Protein 6UOF (pdb70)

Nearest PDB structures (foldseek):
  6uof-assembly1_A  TM=1.005E+00  e=9.668E-24  Streptococcus pneumoniae R6
  4gqw-assembly1_A-2  TM=8.774E-01  e=1.479E-09  Arabidopsis thaliana
  4gqv-assembly1_A-2  TM=8.888E-01  e=7.471E-09  Arabidopsis thaliana
  4gqy-assembly2_B  TM=8.657E-01  e=5.331E-09  Arabidopsis thaliana
  5iip-assembly2_B  TM=8.016E-01  e=6.870E-07  Staphylococcus aureus

Structure (mmCIF, N/CA/C/O backbone):
data_6UOF
#
_entry.id   6UOF
#
_cell.length_a   27.313
_cell.length_b   42.872
_cell.length_c   89.098
_cell.angle_alpha   90.000
_cell.angle_beta   90.000
_cell.angle_gamma   90.000
#
_symmetry.space_group_name_H-M   'P 21 21 21'
#
loop_
_entity.id
_entity.type
_entity.pdbx_description
1 polymer 'Transcriptional regulator containing CBS domains'
2 non-polymer 'CHLORIDE ION'
3 non-polymer 'SODIUM ION'
4 non-polymer DI(HYDROXYETHYL)ETHER
5 water water
#
loop_
_atom_site.group_PDB
_atom_site.id
_atom_site.type_symbol
_atom_site.label_atom_id
_atom_site.label_alt_id
_atom_site.label_comp_id
_atom_site.label_asym_id
_atom_site.label_entity_id
_atom_site.label_seq_id
_atom_site.pdbx_PDB_ins_code
_atom_site.Cartn_x
_atom_site.Cartn_y
_atom_site.Cartn_z
_atom_site.occupancy
_atom_site.B_iso_or_equiv
_atom_site.auth_seq_id
_atom_site.auth_comp_id
_atom_site.auth_asym_id
_atom_site.auth_atom_id
_atom_site.pdbx_PDB_model_num
ATOM 1 N N . ASP A 1 1 ? 19.217 1.628 9.869 1.00 30.88 185 ASP A N 1
ATOM 2 C CA . ASP A 1 1 ? 18.389 2.726 10.461 1.00 30.80 185 ASP A CA 1
ATOM 3 C C . ASP A 1 1 ? 17.949 3.670 9.339 1.00 29.13 185 ASP A C 1
ATOM 4 O O . ASP A 1 1 ? 18.753 3.918 8.421 1.00 29.25 185 ASP A O 1
ATOM 9 N N . ILE A 1 2 ? 16.717 4.174 9.422 1.00 29.88 186 ILE A N 1
ATOM 10 C CA . ILE A 1 2 ? 16.180 5.080 8.366 1.00 28.72 186 ILE A CA 1
ATOM 11 C C . ILE A 1 2 ? 16.569 6.540 8.648 1.00 24.10 186 ILE A C 1
ATOM 12 O O . ILE A 1 2 ? 16.590 7.304 7.678 1.00 24.06 186 ILE A O 1
ATOM 17 N N . LEU A 1 3 ? 16.873 6.929 9.895 1.00 22.39 187 LEU A N 1
ATOM 18 C CA . LEU A 1 3 ? 17.092 8.382 10.152 1.00 20.63 187 LEU A CA 1
ATOM 19 C C . LEU A 1 3 ? 18.499 8.787 9.698 1.00 18.71 187 LEU A C 1
ATOM 20 O O . LEU A 1 3 ? 19.490 8.329 10.298 1.00 19.57 187 LEU A O 1
ATOM 25 N N . THR A 1 4 ? 18.557 9.636 8.669 1.00 17.10 188 THR A N 1
ATOM 26 C CA . THR A 1 4 ? 19.840 10.097 8.087 1.00 16.64 188 THR A CA 1
ATOM 27 C C . THR A 1 4 ? 20.023 11.611 8.256 1.00 15.84 188 THR A C 1
ATOM 28 O O . THR A 1 4 ? 19.064 12.311 8.592 1.00 16.14 188 THR A O 1
ATOM 32 N N . VAL A 1 5 ? 21.243 12.081 7.989 1.00 14.77 189 VAL A N 1
ATOM 33 C CA . VAL A 1 5 ? 21.598 13.524 8.026 1.00 14.95 189 VAL A CA 1
ATOM 34 C C . VAL A 1 5 ? 20.670 14.343 7.120 1.00 14.75 189 VAL A C 1
ATOM 35 O O . VAL A 1 5 ? 20.288 15.457 7.497 1.00 14.79 189 VAL A O 1
ATOM 39 N N . GLU A 1 6 ? 20.323 13.804 5.955 1.00 15.53 190 GLU A N 1
ATOM 40 C CA . GLU A 1 6 ? 19.464 14.546 5.005 1.00 16.52 190 GLU A CA 1
ATOM 41 C C . GLU A 1 6 ? 18.202 15.099 5.690 1.00 16.42 190 GLU A C 1
ATOM 42 O O . GLU A 1 6 ? 17.798 16.230 5.378 1.00 17.31 190 GLU A O 1
ATOM 48 N N . LYS A 1 7 ? 17.623 14.337 6.609 1.00 16.15 191 LYS A N 1
ATOM 49 C CA . LYS A 1 7 ? 16.332 14.717 7.231 1.00 17.20 191 LYS A CA 1
ATOM 50 C C . LYS A 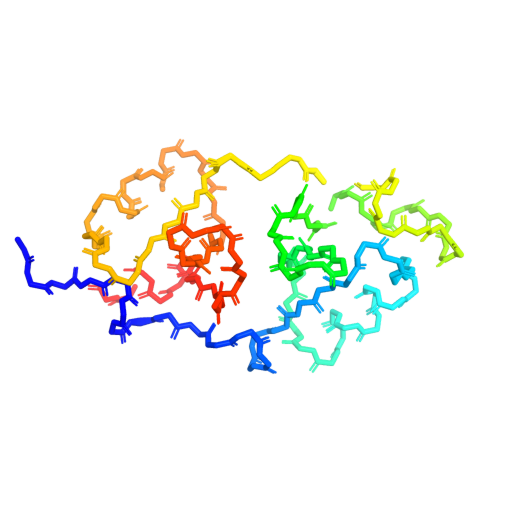1 7 ? 16.483 15.835 8.273 1.00 16.41 191 LYS A C 1
ATOM 51 O O . LYS A 1 7 ? 15.494 16.526 8.520 1.00 18.03 191 LYS A O 1
ATOM 57 N N A LEU A 1 8 ? 17.692 16.019 8.826 0.60 15.67 192 LEU A N 1
ATOM 58 N N B LEU A 1 8 ? 17.673 16.057 8.845 0.40 15.05 192 LEU A N 1
ATOM 59 C CA A LEU A 1 8 ? 17.951 16.927 9.982 0.60 15.53 192 LEU A CA 1
ATOM 60 C CA B LEU A 1 8 ? 17.707 17.136 9.875 0.40 14.53 192 LEU A CA 1
ATOM 61 C C A LEU A 1 8 ? 18.877 18.101 9.673 0.60 14.19 192 LEU A C 1
ATOM 62 C C B LEU A 1 8 ? 18.880 18.105 9.688 0.40 13.85 192 LEU A C 1
ATOM 63 O O A LEU A 1 8 ? 18.896 19.046 10.479 0.60 14.09 192 LEU A O 1
ATOM 64 O O B LEU A 1 8 ? 19.085 18.928 10.597 0.40 13.97 192 LEU A O 1
ATOM 73 N N . TYR A 1 9 ? 19.579 18.077 8.548 1.00 13.96 193 TYR A N 1
ATOM 74 C CA . TYR A 1 9 ? 20.653 19.084 8.383 1.00 14.05 193 TYR A CA 1
ATOM 75 C C . TYR A 1 9 ? 20.080 20.463 8.041 1.00 13.39 193 TYR A C 1
ATOM 76 O O . TYR A 1 9 ? 18.921 20.588 7.599 1.00 14.30 193 TYR A O 1
ATOM 85 N N . ARG A 1 10 ? 20.887 21.482 8.308 1.00 12.99 194 ARG A N 1
ATOM 86 C CA A ARG A 1 10 ? 20.563 22.896 8.017 0.70 13.43 194 ARG A CA 1
ATOM 87 C CA B ARG A 1 10 ? 20.556 22.899 8.020 0.30 13.53 194 ARG A CA 1
ATOM 88 C C . ARG A 1 10 ? 21.419 23.390 6.861 1.00 13.28 194 ARG A C 1
ATOM 89 O O . ARG A 1 10 ? 22.646 23.393 6.962 1.00 12.63 194 ARG A O 1
ATOM 104 N N . PRO A 1 11 ? 20.816 23.783 5.719 1.00 13.48 195 PRO A N 1
ATOM 105 C CA . PRO A 1 11 ? 21.589 24.325 4.603 1.00 14.11 195 PRO A CA 1
ATOM 106 C C . PRO A 1 11 ? 22.494 25.481 5.040 1.00 13.50 195 PRO A C 1
ATOM 107 O O . PRO A 1 11 ? 22.142 26.226 5.942 1.00 13.20 195 PRO A O 1
ATOM 111 N N A SER A 1 12 ? 23.621 25.655 4.338 0.50 13.80 196 SER A N 1
ATOM 112 N N B SER A 1 12 ? 23.616 25.639 4.331 0.50 13.67 196 SER A N 1
ATOM 113 C CA A SER A 1 12 ? 24.655 26.637 4.765 0.50 14.10 196 SER A CA 1
ATOM 114 C CA B SER A 1 12 ? 24.650 26.636 4.709 0.50 13.91 196 SER A CA 1
ATOM 115 C C A SER A 1 12 ? 24.126 28.074 4.852 0.50 14.14 196 SER A C 1
ATOM 116 C C B SER A 1 12 ? 24.076 28.040 4.882 0.50 14.05 196 SER A C 1
ATOM 117 O O A SER A 1 12 ? 24.585 28.813 5.730 0.50 14.53 196 SER A O 1
ATOM 118 O O B SER A 1 12 ? 24.416 28.697 5.873 0.50 14.51 196 SER A O 1
ATOM 123 N N . HIS A 1 13 ? 23.228 28.490 3.958 1.00 14.69 197 HIS A N 1
ATOM 124 C CA . HIS A 1 13 ? 22.736 29.892 4.055 1.00 15.59 197 HIS A CA 1
ATOM 125 C C . HIS A 1 13 ? 21.837 30.105 5.278 1.00 15.23 197 HIS A C 1
ATOM 126 O O . HIS A 1 13 ? 21.728 31.266 5.717 1.00 15.59 197 HIS A O 1
ATOM 133 N N . GLU A 1 14 ? 21.213 29.041 5.798 1.00 14.32 198 GLU A N 1
ATOM 134 C CA . GLU A 1 14 ? 20.322 29.172 6.980 1.00 14.33 198 GLU A CA 1
ATOM 135 C C . GLU A 1 14 ? 21.178 29.238 8.244 1.00 13.75 198 GLU A C 1
ATOM 136 O O . GLU A 1 14 ? 20.971 30.153 9.065 1.00 14.66 198 GLU A O 1
ATOM 142 N N . TYR A 1 15 ? 22.112 28.293 8.377 1.00 13.07 199 TYR A N 1
ATOM 143 C CA . TYR A 1 15 ? 22.934 28.159 9.604 1.00 13.02 199 TYR A CA 1
ATOM 144 C C . TYR A 1 15 ? 24.075 29.180 9.650 1.00 13.11 199 TYR A C 1
ATOM 145 O O . TYR A 1 15 ? 24.354 29.778 10.721 1.00 13.00 199 TYR A O 1
ATOM 154 N N . GLY A 1 16 ? 24.718 29.387 8.510 1.00 12.96 200 GLY A N 1
ATOM 155 C CA . GLY A 1 16 ? 25.886 30.282 8.432 1.00 12.94 200 GLY A CA 1
ATOM 156 C C . GLY A 1 16 ? 27.135 29.558 7.969 1.00 12.64 200 GLY A C 1
ATOM 157 O O . GLY A 1 16 ? 27.335 28.379 8.291 1.00 12.90 200 GLY A O 1
ATOM 158 N N . PHE A 1 17 ? 27.983 30.285 7.266 1.00 11.61 201 PHE A N 1
ATOM 159 C CA . PHE A 1 17 ? 29.289 29.730 6.863 1.00 11.52 201 PHE A CA 1
ATOM 160 C C . PHE A 1 17 ? 30.230 30.904 6.658 1.00 12.07 201 PHE A C 1
ATOM 161 O O . PHE A 1 17 ? 29.784 32.042 6.468 1.00 12.48 201 PHE A O 1
ATOM 169 N N . LEU A 1 18 ? 31.523 30.604 6.717 1.00 12.09 202 LEU A N 1
ATOM 170 C CA . LEU A 1 18 ? 32.550 31.630 6.420 1.00 13.33 202 LEU A CA 1
ATOM 171 C C . LEU A 1 18 ? 33.438 31.181 5.269 1.00 12.40 202 LEU A C 1
ATOM 172 O O . LEU A 1 18 ? 33.501 29.990 4.981 1.00 12.42 202 LEU A O 1
ATOM 177 N N . ARG A 1 19 ? 34.006 32.165 4.593 1.00 13.20 203 ARG A N 1
ATOM 178 C CA . ARG A 1 19 ? 35.000 31.896 3.530 1.00 13.50 203 ARG A CA 1
ATOM 179 C C . ARG A 1 19 ? 36.385 32.055 4.155 1.00 13.30 203 ARG A C 1
ATOM 180 O O . ARG A 1 19 ? 36.543 32.89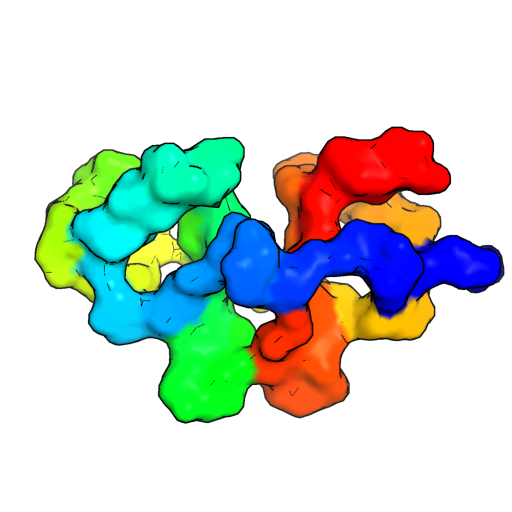0 5.095 1.00 13.61 203 ARG A O 1
ATOM 188 N N . GLU A 1 20 ? 37.365 31.312 3.654 1.00 13.81 204 GLU A N 1
ATOM 189 C CA . GLU A 1 20 ? 38.691 31.364 4.319 1.00 14.96 204 GLU A CA 1
ATOM 190 C C . GLU A 1 20 ? 39.300 32.764 4.156 1.00 14.96 204 GLU A C 1
ATOM 191 O O . GLU A 1 20 ? 40.186 33.112 4.972 1.00 15.19 204 GLU A O 1
ATOM 197 N N . THR A 1 21 ? 38.832 33.549 3.176 1.00 13.72 205 THR A N 1
ATOM 198 C CA . THR A 1 21 ? 39.287 34.941 2.907 1.00 14.98 205 THR A CA 1
ATOM 199 C C . THR A 1 21 ? 38.428 35.976 3.648 1.00 15.46 205 THR A C 1
ATOM 200 O O . THR A 1 21 ? 38.750 37.172 3.550 1.00 16.97 205 THR A O 1
ATOM 204 N N . ASP A 1 22 ? 37.362 35.543 4.324 1.00 14.02 206 ASP A N 1
ATOM 205 C CA . ASP A 1 22 ? 36.646 36.456 5.248 1.00 14.77 206 ASP A CA 1
ATOM 206 C C . ASP A 1 22 ? 37.581 36.761 6.431 1.00 13.98 206 ASP A C 1
ATOM 207 O O . ASP A 1 22 ? 38.643 36.109 6.561 1.00 13.71 206 ASP A O 1
ATOM 212 N N . THR A 1 23 ? 37.194 37.706 7.281 1.00 13.83 207 THR A N 1
ATOM 213 C CA . THR A 1 23 ? 38.031 38.132 8.428 1.00 14.59 207 THR A CA 1
ATOM 214 C C . THR A 1 23 ? 37.370 37.752 9.752 1.00 13.95 207 THR A C 1
ATOM 215 O O . THR A 1 23 ? 36.190 37.354 9.794 1.00 13.65 207 THR A O 1
ATOM 219 N N . VAL A 1 24 ? 38.147 37.902 10.816 1.00 13.88 208 VAL A N 1
ATOM 220 C CA . VAL A 1 24 ? 37.623 37.647 12.185 1.00 14.07 208 VAL A CA 1
ATOM 221 C C . VAL A 1 24 ? 36.452 38.608 12.447 1.00 14.62 208 VAL A C 1
ATOM 222 O O . VAL A 1 24 ? 35.451 38.156 13.037 1.00 14.50 208 VAL A O 1
ATOM 226 N N . LYS A 1 25 ? 36.522 39.842 11.939 1.00 15.66 209 LYS A N 1
ATOM 227 C CA . LYS A 1 25 ? 35.394 40.811 12.075 1.00 17.34 209 LYS A CA 1
ATOM 228 C C . LYS A 1 25 ? 34.140 40.197 11.441 1.00 16.42 209 LYS A C 1
ATOM 229 O O . LYS A 1 25 ? 33.047 40.294 12.034 1.00 16.88 209 LYS A O 1
ATOM 235 N N . ASP A 1 26 ? 34.282 39.607 10.256 1.00 15.59 210 ASP A N 1
ATOM 236 C CA . ASP A 1 26 ? 33.121 38.971 9.580 1.00 15.71 210 ASP A CA 1
ATOM 237 C C . ASP A 1 26 ? 32.568 37.838 10.449 1.00 14.53 210 ASP A C 1
ATOM 238 O O . ASP A 1 26 ? 31.332 37.700 10.524 1.00 15.20 210 ASP A O 1
ATOM 243 N N . TYR A 1 27 ? 33.441 37.057 11.086 1.00 14.07 211 TYR A N 1
ATOM 244 C CA . TYR A 1 27 ? 32.998 35.954 11.984 1.00 13.59 211 TYR A CA 1
ATOM 245 C C . TYR A 1 27 ? 32.207 36.534 13.165 1.00 13.96 211 TYR A C 1
ATOM 246 O O . TYR A 1 27 ? 31.078 36.064 13.443 1.00 13.77 211 TYR A O 1
ATOM 255 N N . LEU A 1 28 ? 32.752 37.553 13.829 1.00 14.37 212 LEU A N 1
ATOM 256 C CA . LEU A 1 28 ? 32.058 38.147 15.006 1.00 15.54 212 LEU A CA 1
ATOM 257 C C . LEU A 1 28 ? 30.696 38.711 14.586 1.00 16.39 212 LEU A C 1
ATOM 258 O O . LEU A 1 28 ? 29.727 38.559 15.361 1.00 16.78 212 LEU A O 1
ATOM 263 N N . ASP A 1 29 ? 30.613 39.321 13.404 1.00 16.57 213 ASP A N 1
ATOM 264 C CA . ASP A 1 29 ? 29.323 39.867 12.913 1.00 18.29 213 ASP A CA 1
ATOM 265 C C . ASP A 1 29 ? 28.342 38.712 12.678 1.00 16.68 213 ASP A C 1
ATOM 266 O O . ASP A 1 29 ? 27.135 38.876 12.992 1.00 17.30 213 ASP A O 1
ATOM 271 N N . LEU A 1 30 ? 28.816 37.604 12.097 1.00 15.37 214 LEU A N 1
ATOM 272 C CA . LEU A 1 30 ? 27.913 36.456 11.797 1.00 14.63 214 LEU A CA 1
ATOM 273 C C . LEU A 1 30 ? 27.416 35.840 13.109 1.00 14.27 214 LEU A C 1
ATOM 274 O O . LEU A 1 30 ? 26.249 35.412 13.169 1.00 14.01 214 LEU A O 1
ATOM 279 N N . VAL A 1 31 ? 28.273 35.822 14.131 1.00 14.17 215 VAL A N 1
ATOM 280 C CA . VAL A 1 31 ? 27.848 35.267 15.444 1.00 14.50 215 VAL A CA 1
ATOM 281 C C . VAL A 1 31 ? 26.638 36.065 15.949 1.00 15.41 215 VAL A C 1
ATOM 282 O O . VAL A 1 31 ? 25.662 35.452 16.415 1.00 15.78 215 VAL A O 1
ATOM 286 N N . ARG A 1 32 ? 26.667 37.385 15.823 1.00 15.85 216 ARG A N 1
ATOM 287 C CA . ARG A 1 32 ? 25.529 38.187 16.358 1.00 17.69 216 ARG A CA 1
ATOM 288 C C . ARG A 1 32 ? 24.299 38.096 15.452 1.00 18.19 216 ARG A C 1
ATOM 289 O O . ARG A 1 32 ? 23.184 38.122 15.976 1.00 18.92 216 ARG A O 1
ATOM 297 N N . LYS A 1 33 ? 24.484 37.956 14.149 1.00 17.30 217 LYS A N 1
ATOM 298 C CA A LYS A 1 33 ? 23.321 37.866 13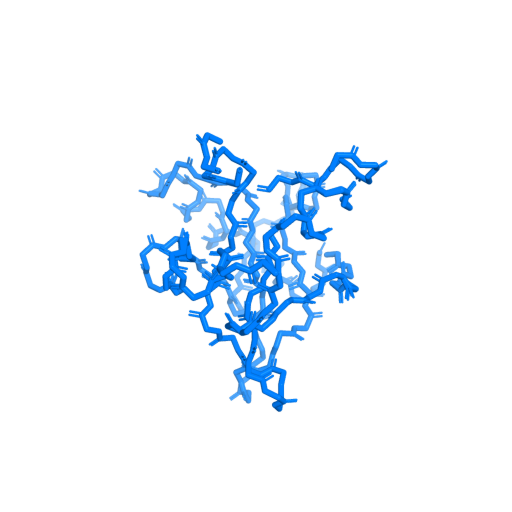.229 0.50 17.83 217 LYS A CA 1
ATOM 299 C CA B LYS A 1 33 ? 23.325 37.867 13.224 0.50 17.80 217 LYS A CA 1
ATOM 300 C C . LYS A 1 33 ? 22.659 36.492 13.343 1.00 16.71 217 LYS A C 1
ATOM 301 O O . LYS A 1 33 ? 21.407 36.446 13.282 1.00 17.79 217 LYS A O 1
ATOM 312 N N . ASN A 1 34 ? 23.447 35.442 13.576 1.00 14.68 218 ASN A N 1
ATOM 313 C CA . ASN A 1 34 ? 22.915 34.055 13.528 1.00 14.41 218 ASN A CA 1
ATOM 314 C C . ASN A 1 34 ? 22.770 33.420 14.906 1.00 14.69 218 ASN A C 1
ATOM 315 O O . ASN A 1 34 ? 22.125 32.362 14.987 1.00 15.10 218 ASN A O 1
ATOM 320 N N . ARG A 1 35 ? 23.363 34.033 15.927 1.00 14.72 219 ARG A N 1
ATOM 321 C CA A ARG A 1 35 ? 23.216 33.505 17.313 0.50 15.29 219 ARG A CA 1
ATOM 322 C CA B ARG A 1 35 ? 23.298 33.552 17.333 0.50 15.10 219 ARG A CA 1
ATOM 323 C C . ARG A 1 35 ? 23.835 32.109 17.402 1.00 15.04 219 ARG A C 1
ATOM 324 O O . ARG A 1 35 ? 23.327 31.299 18.173 1.00 15.50 219 ARG A O 1
ATOM 339 N N . SER A 1 36 ? 24.909 31.869 16.655 1.00 14.66 220 SER A N 1
ATOM 340 C CA . SER A 1 36 ? 25.690 30.603 16.643 1.00 14.73 220 SER A CA 1
ATOM 341 C C . SER A 1 36 ? 27.164 31.009 16.642 1.00 14.35 220 SER A C 1
ATOM 342 O O . SER A 1 36 ? 27.445 32.129 16.181 1.00 14.79 220 SER A O 1
ATOM 345 N N . SER A 1 37 ? 28.062 30.123 17.070 1.00 14.26 221 SER A N 1
ATOM 346 C CA . SER A 1 37 ? 29.495 30.536 17.153 1.00 14.48 221 SER A CA 1
ATOM 347 C C . SER A 1 37 ? 30.456 29.535 16.507 1.00 12.95 221 SER A C 1
ATOM 348 O O . SER A 1 37 ? 31.679 29.768 16.587 1.00 13.47 221 SER A O 1
ATOM 351 N N . ARG A 1 38 ? 29.954 28.468 15.911 1.00 12.65 222 ARG A N 1
ATOM 352 C CA . ARG A 1 38 ? 30.830 27.460 15.273 1.00 12.82 222 ARG A CA 1
ATOM 353 C C . ARG A 1 38 ? 30.374 27.310 13.828 1.00 12.13 222 ARG A C 1
ATOM 354 O O . ARG A 1 38 ? 29.222 26.927 13.587 1.00 12.13 222 ARG A O 1
ATOM 362 N N . PHE A 1 39 ? 31.267 27.640 12.914 1.00 11.09 223 PHE A N 1
ATOM 363 C CA . PHE A 1 39 ? 30.876 27.620 11.482 1.00 10.83 223 PHE A CA 1
ATOM 364 C C . PHE A 1 39 ? 31.869 26.865 10.622 1.00 10.64 223 PHE A C 1
ATOM 365 O O . PHE A 1 39 ? 33.085 26.915 10.861 1.00 10.84 223 PHE A O 1
ATOM 373 N N . PRO A 1 40 ? 31.393 26.176 9.554 1.00 10.30 224 PRO A N 1
ATOM 374 C CA . PRO A 1 40 ? 32.308 25.606 8.566 1.00 10.44 224 PRO A CA 1
ATOM 375 C C . PRO A 1 40 ? 32.925 26.741 7.749 1.00 10.16 224 PRO A C 1
ATOM 376 O O . PRO A 1 40 ? 32.314 27.776 7.538 1.00 10.56 224 PRO A O 1
ATOM 380 N N . VAL A 1 41 ? 34.135 26.481 7.267 1.00 10.36 225 VAL A N 1
ATOM 381 C CA . VAL A 1 41 ? 34.878 27.443 6.408 1.00 10.30 225 VAL A CA 1
ATOM 382 C C . VAL A 1 41 ? 35.156 26.799 5.053 1.00 10.58 225 VAL A C 1
ATOM 383 O O . VAL A 1 41 ? 35.642 25.665 5.023 1.00 10.95 225 VAL A O 1
ATOM 387 N N . ILE A 1 42 ? 34.857 27.543 3.987 1.00 10.81 226 ILE A N 1
ATOM 388 C CA . ILE A 1 42 ? 35.099 27.019 2.614 1.00 11.15 226 ILE A CA 1
ATOM 389 C C . ILE A 1 42 ? 36.149 27.848 1.878 1.00 11.43 226 ILE A C 1
ATOM 390 O O . ILE A 1 42 ? 36.298 29.039 2.131 1.00 11.78 226 ILE A O 1
ATOM 395 N N . ASN A 1 43 ? 36.810 27.189 0.938 1.00 11.30 227 ASN A N 1
ATOM 396 C CA . ASN A 1 43 ? 37.727 27.925 0.041 1.00 11.87 227 ASN A CA 1
ATOM 397 C C . ASN A 1 43 ? 36.955 28.351 -1.215 1.00 12.08 227 ASN A C 1
ATOM 398 O O . ASN A 1 43 ? 35.719 28.142 -1.299 1.00 12.21 227 ASN A O 1
ATOM 403 N N . GLN A 1 44 ? 37.674 28.924 -2.179 1.00 12.40 228 GLN A N 1
ATOM 404 C CA . GLN A 1 44 ? 37.028 29.465 -3.408 1.00 13.20 228 GLN A CA 1
ATOM 405 C C . GLN A 1 44 ? 36.535 28.334 -4.332 1.00 13.75 228 GLN A C 1
ATOM 406 O O . GLN A 1 44 ? 35.868 28.658 -5.337 1.00 16.66 228 GLN A O 1
ATOM 412 N N . HIS A 1 45 ? 36.825 27.076 -3.999 1.00 13.59 229 HIS A N 1
ATOM 413 C CA . HIS A 1 45 ? 36.324 25.872 -4.718 1.00 14.35 229 HIS A CA 1
ATOM 414 C C . HIS A 1 45 ? 35.125 25.282 -3.954 1.00 13.80 229 HIS A C 1
ATOM 415 O O . HIS A 1 45 ? 34.634 24.221 -4.347 1.00 14.41 229 HIS A O 1
ATOM 422 N N . GLN A 1 46 ? 34.689 25.967 -2.897 1.00 13.36 230 GLN A N 1
ATOM 423 C CA . GLN A 1 46 ? 33.526 25.580 -2.045 1.00 12.58 230 GLN A CA 1
ATOM 424 C C . GLN A 1 46 ? 33.859 24.361 -1.167 1.00 11.73 230 GLN A C 1
ATOM 425 O O . GLN A 1 46 ? 32.939 23.792 -0.567 1.00 12.28 230 GLN A O 1
ATOM 431 N N . VAL A 1 47 ? 35.133 23.972 -1.110 1.00 11.75 231 VAL A N 1
ATOM 432 C CA . VAL A 1 47 ? 35.563 22.791 -0.315 1.00 11.86 231 VAL A CA 1
ATOM 433 C C . VAL A 1 47 ? 35.724 23.213 1.148 1.00 11.73 231 VAL A C 1
ATOM 434 O O . VAL A 1 47 ? 36.238 24.306 1.434 1.00 11.76 231 VAL A O 1
ATOM 438 N N . VAL A 1 48 ? 35.268 22.360 2.054 1.00 11.71 232 VAL A N 1
ATOM 439 C CA . VAL A 1 48 ? 35.452 22.646 3.504 1.00 11.82 232 VAL A CA 1
ATOM 440 C C . VAL A 1 48 ? 36.943 22.508 3.829 1.00 12.57 232 VAL A C 1
ATOM 441 O O . VAL A 1 48 ? 37.511 21.435 3.588 1.00 15.09 232 VAL A O 1
ATOM 445 N N . VAL A 1 49 ? 37.536 23.567 4.372 1.00 11.47 233 VAL A N 1
ATOM 446 C CA . VAL A 1 49 ? 38.996 23.573 4.690 1.00 11.96 233 VAL A CA 1
ATOM 447 C C . VAL A 1 49 ? 39.229 23.688 6.199 1.00 11.52 233 VAL A C 1
ATOM 448 O O . VAL A 1 49 ? 40.392 23.609 6.617 1.00 12.71 233 VAL A O 1
ATOM 452 N N . GLY A 1 50 ? 38.170 23.881 6.978 1.00 11.39 234 GLY A N 1
ATOM 453 C CA . GLY A 1 50 ? 38.314 24.003 8.435 1.00 11.58 234 GLY A CA 1
ATOM 454 C C 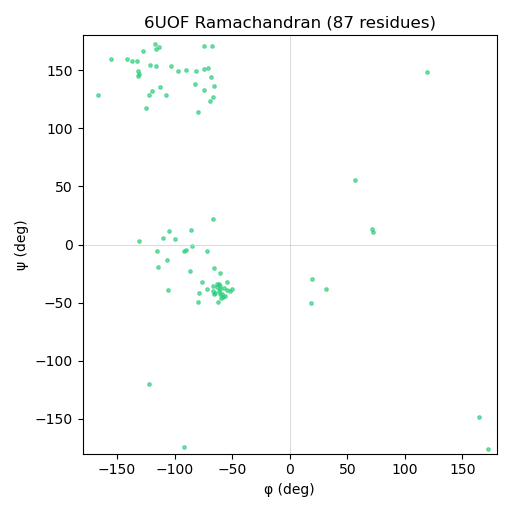. GLY A 1 50 ? 37.000 24.407 9.062 1.00 11.40 234 GLY A C 1
ATOM 455 O O . GLY A 1 50 ? 35.969 24.497 8.360 1.00 11.04 234 GLY A O 1
ATOM 456 N N . VAL A 1 51 ? 37.039 24.618 10.367 1.00 11.27 235 VAL A N 1
ATOM 457 C CA . VAL A 1 51 ? 35.883 25.125 11.133 1.00 11.45 235 VAL A CA 1
ATOM 458 C C . VAL A 1 51 ? 36.395 26.263 12.015 1.00 11.94 235 VAL A C 1
ATOM 459 O O . VAL A 1 51 ? 37.587 26.256 12.407 1.00 13.37 235 VAL A O 1
ATOM 463 N N . VAL A 1 52 ? 35.550 27.231 12.287 1.00 11.41 236 VAL A N 1
ATOM 464 C CA . VAL A 1 52 ? 35.965 28.369 13.147 1.00 11.94 236 VAL A CA 1
ATOM 465 C C . VAL A 1 52 ? 35.007 28.439 14.338 1.00 12.69 236 VAL A C 1
ATOM 466 O O . VAL A 1 52 ? 33.773 28.394 14.148 1.00 12.46 236 VAL A O 1
ATOM 470 N N . THR A 1 53 ? 35.591 28.489 15.531 1.00 13.12 237 THR A N 1
ATOM 471 C CA . THR A 1 53 ? 34.848 28.555 16.817 1.00 13.84 237 THR A CA 1
ATOM 472 C C . THR A 1 53 ? 35.273 29.808 17.573 1.00 13.42 237 THR A C 1
ATOM 473 O O . THR A 1 53 ? 36.223 30.477 17.185 1.00 13.65 237 THR A O 1
ATOM 485 N N . ARG A 1 55 ? 36.630 29.864 20.457 1.00 15.72 239 ARG A N 1
ATOM 486 C CA . ARG A 1 55 ? 37.968 29.609 20.988 1.00 18.05 239 ARG A CA 1
ATOM 487 C C . ARG A 1 55 ? 39.025 29.991 19.941 1.00 16.96 239 ARG A C 1
ATOM 488 O O . ARG A 1 55 ? 40.074 30.528 20.295 1.00 18.86 239 ARG A O 1
ATOM 496 N N . ASP A 1 56 ? 38.743 29.719 18.672 1.00 16.34 240 ASP A N 1
ATOM 497 C CA . ASP A 1 56 ? 3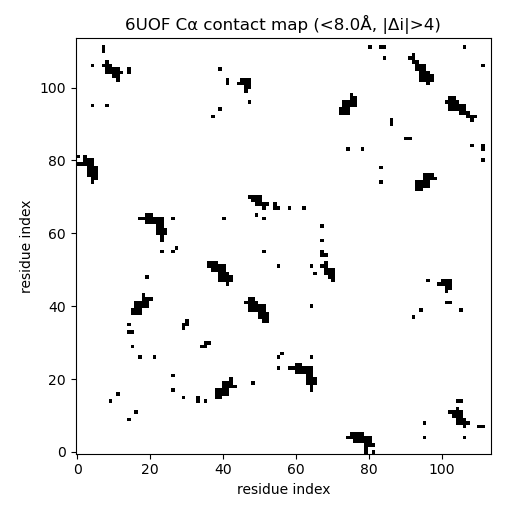9.712 30.022 17.593 1.00 16.49 240 ASP A CA 1
ATOM 498 C C . ASP A 1 56 ? 39.829 31.524 17.318 1.00 16.52 240 ASP A C 1
ATOM 499 O O . ASP A 1 56 ? 40.949 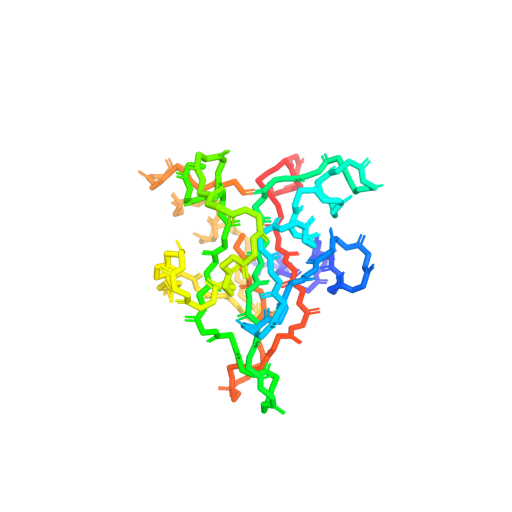31.981 17.080 1.00 17.18 240 ASP A O 1
ATOM 504 N N . ALA A 1 57 ? 38.715 32.262 17.365 1.00 16.07 241 ALA A N 1
ATOM 505 C CA . ALA A 1 57 ? 38.708 33.640 16.819 1.00 16.52 241 ALA A CA 1
ATOM 506 C C . ALA A 1 57 ? 38.489 34.741 17.858 1.00 17.55 241 ALA A C 1
ATOM 507 O O . ALA A 1 57 ? 38.827 35.885 17.531 1.00 18.94 241 ALA A O 1
ATOM 509 N N . GLY A 1 58 ? 37.944 34.415 19.029 1.00 18.43 242 GLY A N 1
ATOM 510 C CA . GLY A 1 58 ? 37.498 35.428 20.011 1.00 19.99 242 GLY A CA 1
ATOM 511 C C . GLY A 1 58 ? 38.526 36.482 20.363 1.00 21.67 242 GLY A C 1
ATOM 512 O O . GLY A 1 58 ? 38.140 37.665 20.521 1.00 24.05 242 GLY A O 1
ATOM 513 N N . ASP A 1 59 ? 39.781 36.076 20.505 1.00 19.30 243 ASP A N 1
ATOM 514 C CA . ASP A 1 59 ? 40.855 37.005 20.948 1.00 20.34 243 ASP A CA 1
ATOM 515 C C . ASP A 1 59 ? 41.765 37.419 19.792 1.00 19.08 243 ASP A C 1
ATOM 516 O O . ASP A 1 59 ? 42.810 38.015 20.063 1.00 19.71 243 ASP A O 1
ATOM 521 N N . LYS A 1 60 ? 41.376 37.132 18.556 1.00 17.75 244 LYS A N 1
ATOM 522 C CA . LYS A 1 60 ? 42.286 37.437 17.422 1.00 17.16 244 LYS A CA 1
ATOM 523 C C . LYS A 1 60 ? 42.020 38.843 16.887 1.00 17.49 244 LYS A C 1
ATOM 524 O O . LYS A 1 60 ? 40.957 39.421 17.166 1.00 18.36 244 LYS A O 1
ATOM 530 N N A SER A 1 61 ? 42.976 39.378 16.123 0.50 17.29 245 SER A N 1
ATOM 531 N N B SER A 1 61 ? 42.975 39.390 16.137 0.50 17.37 245 SER A N 1
ATOM 532 C CA A SER A 1 61 ? 42.797 40.697 15.469 0.50 17.53 245 SER A CA 1
ATOM 533 C CA B SER A 1 61 ? 42.764 40.730 15.545 0.50 17.68 245 SER A CA 1
ATOM 534 C C A SER A 1 61 ? 41.600 40.620 14.526 0.50 16.95 245 SER A C 1
ATOM 535 C C B SER A 1 61 ? 41.620 40.641 14.536 0.50 17.04 245 SER A C 1
ATOM 536 O O A SER A 1 61 ? 41.484 39.666 13.753 0.50 16.26 245 SER A O 1
ATOM 537 O O B SER A 1 61 ? 41.561 39.700 13.740 0.50 16.41 245 SER A O 1
ATOM 542 N N . PRO A 1 62 ? 40.675 41.605 14.550 1.00 17.35 246 PRO A N 1
ATOM 543 C CA . PRO A 1 62 ? 39.530 41.571 13.647 1.00 17.08 246 PRO A CA 1
ATOM 544 C C . PRO A 1 62 ? 39.910 41.555 12.156 1.00 16.23 246 PRO A C 1
ATOM 545 O O . PRO A 1 62 ? 39.130 41.064 11.352 1.00 16.04 246 PRO A O 1
ATOM 549 N N A SER A 1 63 ? 41.106 42.056 11.826 0.50 16.13 247 SER A N 1
ATOM 550 N N B SER A 1 63 ? 41.109 42.067 11.832 0.50 16.14 247 SER A N 1
ATOM 551 C CA A SER A 1 63 ? 41.562 42.142 10.412 0.50 16.02 247 SER A CA 1
ATOM 552 C CA B SER A 1 63 ? 41.596 42.166 10.425 0.50 16.05 247 SER A CA 1
ATOM 553 C C A SER A 1 63 ? 42.124 40.804 9.908 0.50 15.30 247 SER A C 1
ATOM 554 C C B SER A 1 63 ? 42.154 40.825 9.916 0.50 15.32 247 SER A C 1
ATOM 555 O O A SER A 1 63 ? 42.281 40.656 8.682 0.50 15.30 247 SER A O 1
ATOM 556 O O B SER A 1 63 ? 42.353 40.701 8.692 0.50 15.35 247 SER A O 1
ATOM 561 N N . THR A 1 64 ? 42.429 39.865 10.802 1.00 14.75 248 THR A N 1
ATOM 562 C CA . THR A 1 64 ? 43.048 38.576 10.386 1.00 14.50 248 THR A CA 1
ATOM 563 C C . THR A 1 64 ? 42.082 37.719 9.573 1.00 13.85 248 THR A C 1
ATOM 564 O O . THR A 1 64 ? 40.872 37.674 9.914 1.00 13.59 248 THR A O 1
ATOM 568 N N . THR A 1 65 ? 42.587 37.060 8.529 1.00 13.62 249 THR A N 1
ATOM 569 C CA . THR A 1 65 ? 41.716 36.186 7.709 1.00 13.35 249 THR A CA 1
ATOM 570 C C . THR A 1 65 ? 41.409 34.885 8.455 1.00 13.12 249 THR A C 1
ATOM 571 O O . THR A 1 65 ? 42.235 34.390 9.250 1.00 13.58 249 THR A O 1
ATOM 575 N N . ILE A 1 66 ? 40.237 34.333 8.152 1.00 13.05 250 ILE A N 1
ATOM 576 C CA . ILE A 1 66 ? 39.773 33.104 8.849 1.00 13.08 250 ILE A CA 1
ATOM 577 C C . ILE A 1 66 ? 40.732 31.933 8.614 1.00 13.08 250 ILE A C 1
ATOM 578 O O . ILE A 1 66 ? 40.892 31.115 9.546 1.00 12.94 250 ILE A O 1
ATOM 583 N N . ASP A 1 67 ? 41.365 31.832 7.438 1.00 13.42 251 ASP A N 1
ATOM 584 C CA . ASP A 1 67 ? 42.237 30.658 7.206 1.00 14.28 251 ASP A CA 1
ATOM 585 C C . ASP A 1 67 ? 43.377 30.612 8.229 1.00 14.53 251 ASP A C 1
ATOM 586 O O . ASP A 1 67 ? 43.834 29.505 8.516 1.00 15.65 251 ASP A O 1
ATOM 591 N N . LYS A 1 68 ? 43.751 31.754 8.807 1.00 14.84 252 LYS A N 1
ATOM 592 C CA . LYS A 1 68 ? 44.917 31.801 9.727 1.00 15.62 252 LYS A CA 1
ATOM 593 C C . LYS A 1 68 ? 44.480 31.552 11.179 1.00 15.44 252 LYS A C 1
ATOM 594 O O . LYS A 1 68 ? 45.385 31.454 12.024 1.00 15.95 252 LYS A O 1
ATOM 600 N N . VAL A 1 69 ? 43.173 31.426 11.456 1.00 14.81 253 VAL A N 1
ATOM 601 C CA . VAL A 1 69 ? 42.712 31.196 12.862 1.00 15.50 253 VAL A CA 1
ATOM 602 C C . VAL A 1 69 ? 41.877 29.921 12.968 1.00 14.87 253 VAL A C 1
ATOM 603 O O . VAL A 1 69 ? 41.729 29.385 14.055 1.00 15.21 253 VAL A O 1
ATOM 615 N N A SER A 1 71 ? 40.289 26.099 12.939 0.50 14.98 255 SER A N 1
ATOM 616 N N B SER A 1 71 ? 40.331 26.096 12.969 0.50 14.78 255 SER A N 1
ATOM 617 C CA A SER A 1 71 ? 40.657 24.774 13.405 0.50 15.49 255 SER A CA 1
ATOM 618 C CA B SER A 1 71 ? 40.815 24.804 13.408 0.50 15.28 255 SER A CA 1
ATOM 619 C C A SER A 1 71 ? 40.572 23.763 12.259 0.50 15.17 255 SER A C 1
ATOM 620 C C B SER A 1 71 ? 40.522 23.747 12.332 0.50 15.07 255 SER A C 1
ATOM 621 O O A SER A 1 71 ? 39.968 24.081 11.204 0.50 14.60 255 SER A O 1
ATOM 622 O O B SER A 1 71 ? 39.769 24.034 11.369 0.50 14.51 255 SER A O 1
ATOM 627 N N . ARG A 1 72 ? 41.124 22.570 12.487 1.00 15.48 256 ARG A N 1
ATOM 628 C CA . ARG A 1 72 ? 41.011 21.455 11.518 1.00 15.71 256 ARG A CA 1
ATOM 629 C C . ARG A 1 72 ? 39.591 20.882 11.549 1.00 16.20 256 ARG A C 1
ATOM 630 O O . ARG A 1 72 ? 38.971 20.812 12.638 1.00 16.89 256 ARG A O 1
ATOM 638 N N . SER A 1 73 ? 39.111 20.483 10.378 1.00 16.55 257 SER A N 1
ATOM 639 C CA . SER A 1 73 ? 37.808 19.791 10.254 1.00 18.04 257 SER A CA 1
ATOM 640 C C . SER A 1 73 ? 38.097 18.346 9.835 1.00 19.20 257 SER A C 1
ATOM 641 O O . SER A 1 73 ? 38.501 18.134 8.672 1.00 22.59 257 SER A O 1
ATOM 644 N N A LEU A 1 74 ? 37.937 17.391 10.758 0.50 18.84 258 LEU A N 1
ATOM 645 N N B LEU A 1 74 ? 37.984 17.400 10.770 0.50 18.90 258 LEU A N 1
ATOM 646 C CA A LEU A 1 74 ? 38.205 15.948 10.484 0.50 19.63 258 LEU A CA 1
ATOM 647 C CA B LEU A 1 74 ? 38.177 15.967 10.421 0.50 19.71 258 LEU A CA 1
ATOM 648 C C A LEU A 1 74 ? 36.886 15.165 10.428 0.50 18.96 258 LEU A C 1
ATOM 649 C C B LEU A 1 74 ? 36.803 15.314 10.283 0.50 18.78 258 LEU A C 1
ATOM 650 O O A LEU A 1 74 ? 36.815 14.158 9.686 0.50 19.97 258 LEU A O 1
ATOM 651 O O B LEU A 1 74 ? 36.569 14.610 9.271 0.50 19.41 258 LEU A O 1
ATOM 660 N N . PHE A 1 75 ? 35.910 15.570 11.244 1.00 17.89 259 PHE A N 1
ATOM 661 C CA . PHE A 1 75 ? 34.586 14.910 11.252 1.00 17.17 259 PHE A CA 1
ATOM 662 C C . PHE A 1 75 ? 33.680 15.624 10.257 1.00 16.07 259 PHE A C 1
ATOM 663 O O . PHE A 1 75 ? 33.352 16.794 10.460 1.00 15.62 259 PHE A O 1
ATOM 671 N N . LEU A 1 76 ? 33.356 14.907 9.188 1.00 15.87 260 LEU A N 1
ATOM 672 C CA . LEU A 1 76 ? 32.465 15.384 8.106 1.00 16.32 260 LEU A CA 1
ATOM 673 C C . LEU A 1 76 ? 31.446 14.287 7.836 1.00 16.08 260 LEU A C 1
ATOM 674 O O . LEU A 1 76 ? 31.800 13.100 7.962 1.00 18.55 260 LEU A O 1
ATOM 679 N N . VAL A 1 77 ? 30.224 14.678 7.510 1.00 14.75 261 VAL A N 1
ATOM 680 C CA . VAL A 1 77 ? 29.183 13.666 7.181 1.00 15.01 261 VAL A CA 1
ATOM 681 C C . VAL A 1 77 ? 28.557 13.998 5.824 1.00 14.78 261 VAL A C 1
ATOM 682 O O . VAL A 1 77 ? 28.782 15.101 5.302 1.00 14.27 261 VAL A O 1
ATOM 686 N N . GLY A 1 78 ? 27.815 13.031 5.290 1.00 14.89 262 GLY A N 1
ATOM 687 C CA . GLY A 1 78 ? 27.051 13.190 4.043 1.00 15.37 262 GLY A CA 1
ATOM 688 C C . GLY A 1 78 ? 25.564 13.039 4.296 1.00 15.65 262 GLY A C 1
ATOM 689 O O . GLY A 1 78 ? 25.174 12.623 5.412 1.00 15.66 262 GLY A O 1
ATOM 690 N N . LEU A 1 79 ? 24.762 13.318 3.271 1.00 15.75 263 LEU A N 1
ATOM 691 C CA . LEU A 1 79 ? 23.283 13.218 3.389 1.00 16.24 263 LEU A CA 1
ATOM 692 C C . LEU A 1 79 ? 22.855 11.807 3.817 1.00 16.40 263 LEU A C 1
ATOM 693 O O . LEU A 1 79 ? 21.864 11.705 4.567 1.00 16.26 263 LEU A O 1
AT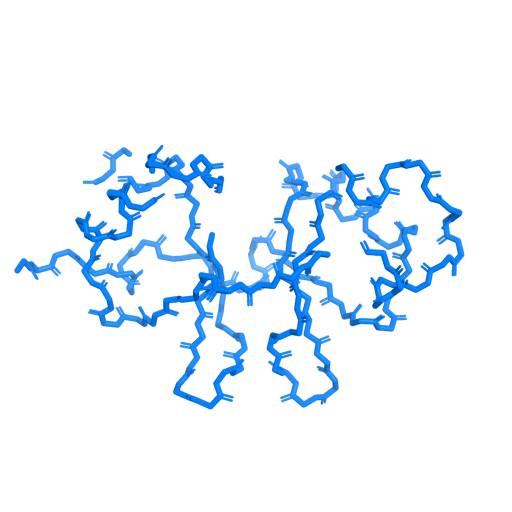OM 698 N N . SER A 1 80 ? 23.529 10.752 3.341 1.00 16.27 264 SER A N 1
ATOM 699 C CA . SER A 1 80 ? 23.090 9.363 3.649 1.00 17.41 264 SER A CA 1
ATOM 700 C C . SER A 1 80 ? 23.635 8.869 4.991 1.00 17.32 264 SER A C 1
ATOM 701 O O . SER A 1 80 ? 23.277 7.746 5.380 1.00 18.88 264 SER A O 1
ATOM 704 N N . THR A 1 81 ? 24.430 9.679 5.698 1.00 16.93 265 THR A N 1
ATOM 705 C CA . TH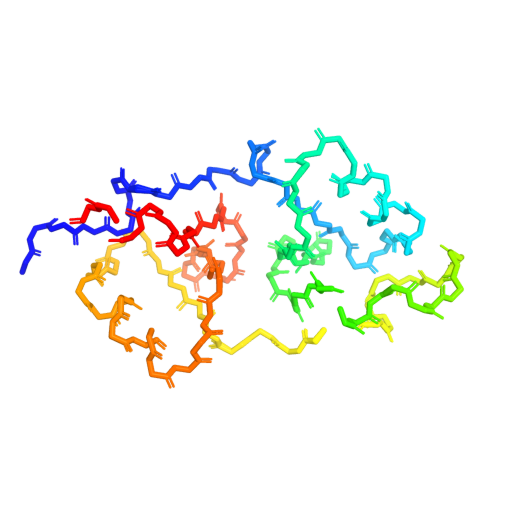R A 1 81 ? 25.029 9.200 6.972 1.00 17.50 265 THR A CA 1
ATOM 706 C C . THR A 1 81 ? 23.944 8.949 8.033 1.00 17.78 265 THR A C 1
ATOM 707 O O . THR A 1 81 ? 23.029 9.797 8.176 1.00 17.59 265 THR A O 1
ATOM 711 N N . ASN A 1 82 ? 24.061 7.821 8.747 1.00 19.50 266 ASN A N 1
ATOM 712 C CA . ASN A 1 82 ? 23.151 7.405 9.846 1.00 20.84 266 ASN A CA 1
ATOM 713 C C . ASN A 1 82 ? 23.294 8.377 11.023 1.00 19.85 266 ASN A C 1
ATOM 714 O O . ASN A 1 82 ? 24.427 8.577 11.510 1.00 19.69 266 ASN A O 1
ATOM 719 N N . ILE A 1 83 ? 22.178 8.939 11.487 1.00 19.46 267 ILE A N 1
ATOM 720 C CA . ILE A 1 83 ? 22.197 9.885 12.641 1.00 19.47 267 ILE A CA 1
ATOM 721 C C . ILE A 1 83 ? 22.698 9.173 13.906 1.00 19.63 267 ILE A C 1
ATOM 722 O O . ILE A 1 83 ? 23.370 9.848 14.709 1.00 18.76 267 ILE A O 1
ATOM 727 N N . ALA A 1 84 ? 22.398 7.883 14.091 1.00 20.33 268 ALA A N 1
ATOM 728 C CA . ALA A 1 84 ? 22.871 7.149 15.296 1.00 22.04 268 ALA A CA 1
ATOM 729 C C . ALA A 1 84 ? 24.398 7.238 15.382 1.00 21.35 268 ALA A C 1
ATOM 730 O O . ALA A 1 84 ? 24.928 7.471 16.474 1.00 21.20 268 ALA A O 1
ATOM 732 N N . ASN A 1 85 ? 25.080 7.043 14.257 1.00 21.06 269 ASN A N 1
ATOM 733 C CA . ASN A 1 85 ? 26.566 7.110 14.219 1.00 21.68 269 ASN A CA 1
ATOM 734 C C . ASN A 1 85 ? 27.035 8.537 14.516 1.00 19.01 269 ASN A C 1
ATOM 735 O O . ASN A 1 85 ? 27.999 8.694 15.287 1.00 19.88 269 ASN A O 1
ATOM 740 N N . VAL A 1 86 ? 26.375 9.540 13.940 1.00 16.81 270 VAL A N 1
ATOM 741 C CA . VAL A 1 86 ? 26.732 10.962 14.204 1.00 16.22 270 VAL A CA 1
ATOM 742 C C . VAL A 1 86 ? 26.573 11.260 15.699 1.00 15.28 270 VAL A C 1
ATOM 743 O O . VAL A 1 86 ? 27.470 11.874 16.289 1.00 15.21 270 VAL A O 1
ATOM 747 N N A SER A 1 87 ? 25.458 10.836 16.299 0.50 15.22 271 SER A N 1
ATOM 748 N N B SER A 1 87 ? 25.454 10.822 16.273 0.50 14.95 271 SER A N 1
ATOM 749 C CA A SER A 1 87 ? 25.223 11.141 17.736 0.50 15.57 271 SER A CA 1
ATOM 750 C CA B SER A 1 87 ? 25.162 11.072 17.706 0.50 15.16 271 SER A CA 1
ATOM 751 C C A SER A 1 87 ? 26.314 10.500 18.606 0.50 15.32 271 SER A C 1
ATOM 752 C C B SER A 1 87 ? 26.273 10.501 18.596 0.50 15.03 271 SER A C 1
ATOM 753 O O A SER A 1 87 ? 26.800 11.177 19.537 0.50 14.30 271 SER A O 1
ATOM 754 O O B SER A 1 87 ? 26.742 11.229 19.500 0.50 14.03 271 SER A O 1
ATOM 759 N N A GLN A 1 88 ? 26.682 9.254 18.302 0.50 15.78 272 GLN A N 1
ATOM 760 N N B GLN A 1 88 ? 26.680 9.257 18.338 0.50 15.55 272 GLN A N 1
ATOM 761 C CA A GLN A 1 88 ? 27.722 8.515 19.065 0.50 16.70 272 GLN A CA 1
ATOM 762 C CA B GLN A 1 88 ? 27.711 8.593 19.177 0.50 16.44 272 GLN A CA 1
ATOM 763 C C A GLN A 1 88 ? 29.013 9.341 19.111 0.50 15.56 272 GLN A C 1
ATOM 764 C C B GLN A 1 88 ? 29.005 9.413 19.142 0.50 15.36 272 GLN A C 1
ATOM 765 O O A GLN A 1 88 ? 29.618 9.469 20.192 0.50 15.57 272 GLN A O 1
ATOM 766 O O B GLN A 1 88 ? 29.605 9.632 20.211 0.50 15.20 272 GLN A O 1
ATOM 777 N N . ARG A 1 89 ? 29.426 9.872 17.963 1.00 15.03 273 ARG A N 1
ATOM 778 C CA . ARG A 1 89 ? 30.699 10.632 17.894 1.00 14.93 273 ARG A CA 1
ATOM 779 C C . ARG A 1 89 ? 30.552 12.026 18.499 1.00 13.61 273 ARG A C 1
ATOM 780 O O . ARG A 1 89 ? 31.471 12.511 19.158 1.00 13.85 273 ARG A O 1
ATOM 801 N N . ILE A 1 91 ? 28.743 12.819 20.985 1.00 12.78 275 ILE A N 1
ATOM 802 C CA . ILE A 1 91 ? 28.785 12.641 22.435 1.00 13.69 275 ILE A CA 1
ATOM 803 C C . ILE A 1 91 ? 30.218 12.300 22.876 1.00 13.57 275 ILE A C 1
ATOM 804 O O . ILE A 1 91 ? 30.730 12.946 23.832 1.00 14.13 275 ILE A O 1
ATOM 809 N N . ALA A 1 92 ? 30.838 11.320 22.223 1.00 14.58 276 ALA A N 1
ATOM 810 C CA . ALA A 1 92 ? 32.168 10.851 22.665 1.00 15.51 276 ALA A CA 1
ATOM 811 C C . ALA A 1 92 ? 33.210 11.963 22.542 1.00 15.54 276 ALA A C 1
ATOM 812 O O . ALA A 1 92 ? 34.091 12.019 23.416 1.00 16.32 276 ALA A O 1
ATOM 814 N N . GLU A 1 93 ? 33.121 12.813 21.508 1.00 15.63 277 GLU A N 1
ATOM 815 C CA . GLU A 1 93 ? 34.162 13.839 21.191 1.00 17.26 277 GLU A CA 1
ATOM 816 C C . GLU A 1 93 ? 33.682 15.271 21.471 1.00 17.28 277 GLU A C 1
ATOM 817 O O . GLU A 1 93 ? 34.423 16.212 21.163 1.00 19.72 277 GLU A O 1
ATOM 823 N N . ASP A 1 94 ? 32.487 15.414 22.043 1.00 16.97 278 ASP A N 1
ATOM 824 C CA . ASP A 1 94 ? 31.887 16.700 22.494 1.00 18.29 278 ASP A CA 1
ATOM 825 C C . ASP A 1 94 ? 31.808 17.706 21.340 1.00 17.72 278 ASP A C 1
ATOM 826 O O . ASP A 1 94 ? 32.348 18.813 21.442 1.00 20.80 278 ASP A O 1
ATOM 831 N N . PHE A 1 95 ? 31.158 17.305 20.259 1.00 14.45 279 PHE A N 1
ATOM 832 C CA . PHE A 1 95 ? 30.899 18.249 19.153 1.00 14.13 279 PHE A CA 1
ATOM 833 C C . PHE A 1 95 ? 29.556 18.957 19.354 1.00 13.62 279 PHE A C 1
ATOM 834 O O . PHE A 1 95 ? 28.580 18.353 19.866 1.00 14.45 279 PHE A O 1
ATOM 842 N N . GLU A 1 96 ? 29.483 20.183 18.850 1.00 13.91 280 GLU A N 1
ATOM 843 C CA A GLU A 1 96 ? 28.239 21.000 18.840 0.60 14.59 280 GLU A CA 1
ATOM 844 C CA B GLU A 1 96 ? 28.210 20.949 18.850 0.40 14.08 280 GLU A CA 1
ATOM 845 C C . GLU A 1 96 ? 27.683 21.072 17.418 1.00 13.98 280 GLU A C 1
ATOM 846 O O . GLU A 1 96 ? 26.494 21.278 17.223 1.00 13.89 280 GLU A O 1
ATOM 865 N N . VAL A 1 98 ? 28.552 19.617 13.076 1.00 12.87 282 VAL A N 1
ATOM 866 C CA . VAL A 1 98 ? 29.338 18.833 12.135 1.00 12.73 282 VAL A CA 1
ATOM 867 C C . VAL A 1 98 ? 28.993 19.291 10.723 1.00 11.98 282 VAL A C 1
ATOM 868 O O . VAL A 1 98 ? 27.811 19.368 10.358 1.00 12.00 282 VAL A O 1
ATOM 872 N N . PRO A 1 99 ? 29.996 19.627 9.882 1.00 11.51 283 PRO A N 1
ATOM 873 C CA . PRO A 1 99 ? 29.697 19.991 8.502 1.00 11.94 283 PRO A CA 1
ATOM 874 C C . PRO A 1 99 ? 29.190 18.811 7.666 1.00 11.71 283 PRO A C 1
ATOM 875 O O . PRO A 1 99 ? 29.623 17.682 7.843 1.00 12.47 283 PRO A O 1
ATOM 879 N N . VAL A 1 100 ? 28.262 19.129 6.758 1.00 11.46 284 VAL A N 1
ATOM 880 C CA . VAL A 1 100 ? 27.687 18.144 5.806 1.00 11.79 284 VAL A CA 1
ATOM 881 C C . VAL A 1 100 ? 28.273 18.471 4.436 1.00 12.07 284 VAL A C 1
ATOM 882 O O . VAL A 1 100 ? 28.153 19.632 4.022 1.00 11.96 284 VAL A O 1
ATOM 886 N N . VAL A 1 101 ? 28.829 17.464 3.763 1.00 12.44 285 VAL A N 1
ATOM 887 C CA . VAL A 1 101 ? 29.514 17.709 2.465 1.00 12.78 285 VAL A CA 1
ATOM 888 C C . VAL A 1 101 ? 29.067 16.699 1.415 1.00 13.69 285 VAL A C 1
ATOM 889 O O . VAL A 1 101 ? 28.610 15.597 1.744 1.00 14.12 285 VAL A O 1
ATOM 893 N N . ARG A 1 102 ? 29.246 17.111 0.167 1.00 13.85 286 ARG A N 1
ATOM 894 C CA . ARG A 1 102 ? 29.113 16.187 -0.981 1.00 14.38 286 ARG A CA 1
ATOM 895 C C . ARG A 1 102 ? 30.347 15.272 -1.019 1.00 14.69 286 ARG A C 1
ATOM 896 O O . ARG A 1 102 ? 31.317 15.515 -0.280 1.00 14.46 286 ARG A O 1
ATOM 904 N N . SER A 1 103 ? 30.314 14.253 -1.877 1.00 15.46 287 SER A N 1
ATOM 905 C CA . SER A 1 103 ? 31.453 13.312 -2.064 1.00 16.18 287 SER A CA 1
ATOM 906 C C . SER A 1 103 ? 32.741 14.085 -2.396 1.00 15.32 287 SER A C 1
ATOM 907 O O . SER A 1 103 ? 33.825 13.646 -1.950 1.00 15.92 287 SER A O 1
ATOM 910 N N . ASN A 1 104 ? 32.629 15.217 -3.100 1.00 15.01 288 ASN A N 1
ATOM 911 C CA . ASN A 1 104 ? 33.825 16.021 -3.474 1.00 15.48 288 ASN A CA 1
ATOM 912 C C . ASN A 1 104 ? 34.234 17.001 -2.365 1.00 14.60 288 ASN A C 1
ATOM 913 O O . ASN A 1 104 ? 35.067 17.880 -2.619 1.00 15.36 288 ASN A O 1
ATOM 918 N N . GLN A 1 105 ? 33.669 16.843 -1.165 1.00 13.72 289 GLN A N 1
ATOM 919 C CA . GLN A 1 105 ? 34.026 17.631 0.047 1.00 13.65 289 GLN A CA 1
ATOM 920 C C . GLN A 1 105 ? 33.545 19.083 -0.022 1.00 13.08 289 GLN A C 1
ATOM 921 O O . GLN A 1 105 ? 33.932 19.877 0.848 1.00 13.19 289 GLN A O 1
ATOM 927 N N . THR A 1 106 ? 32.655 19.423 -0.960 1.00 12.74 290 THR A N 1
ATOM 928 C CA . THR A 1 106 ? 32.071 20.792 -0.969 1.00 12.63 290 THR A CA 1
ATOM 929 C C . THR A 1 106 ? 30.915 20.875 0.043 1.00 12.36 290 THR A C 1
ATOM 930 O O . THR A 1 106 ? 30.232 19.848 0.323 1.00 12.91 290 THR A O 1
ATOM 934 N N . LEU A 1 107 ? 30.728 22.066 0.600 1.00 12.13 291 LEU A N 1
ATOM 935 C CA . LEU A 1 107 ? 29.761 22.273 1.710 1.00 11.70 291 LEU A CA 1
ATOM 936 C C . LEU A 1 107 ? 28.293 22.254 1.263 1.00 11.81 291 LEU A C 1
ATOM 937 O O . LEU A 1 107 ? 27.934 22.991 0.335 1.00 12.61 291 LEU A O 1
ATOM 942 N N . LEU A 1 108 ? 27.480 21.504 2.011 1.00 11.86 292 LEU A N 1
ATOM 943 C CA . LEU A 1 108 ? 26.004 21.512 1.883 1.00 12.37 292 LEU A CA 1
ATOM 944 C C . LEU A 1 108 ? 25.399 22.271 3.068 1.00 12.43 292 LEU A C 1
ATOM 945 O O . LEU A 1 108 ? 24.375 22.959 2.893 1.00 13.49 292 LEU A O 1
ATOM 950 N N . GLY A 1 109 ? 25.957 22.099 4.264 1.00 12.09 293 GLY A N 1
ATOM 951 C CA . GLY A 1 109 ? 25.366 22.738 5.448 1.00 12.24 293 GLY A CA 1
ATOM 952 C C . GLY A 1 109 ? 25.928 22.108 6.691 1.00 12.01 293 GLY A C 1
ATOM 953 O O . GLY A 1 109 ? 27.086 21.666 6.670 1.00 11.65 293 GLY A O 1
ATOM 954 N N . VAL A 1 110 ? 25.130 22.062 7.750 1.00 11.76 294 VAL A N 1
ATOM 955 C CA . VAL A 1 110 ? 25.618 21.492 9.037 1.00 12.04 294 VAL A CA 1
ATOM 956 C C . VAL A 1 110 ? 24.525 20.683 9.715 1.00 12.03 294 VAL A C 1
ATOM 957 O O . VAL A 1 110 ? 23.330 20.875 9.422 1.00 12.89 294 VAL A O 1
ATOM 961 N N . VAL A 1 111 ? 24.931 19.799 10.620 1.00 12.12 295 VAL A N 1
ATOM 962 C CA . VAL A 1 111 ? 23.987 19.165 11.586 1.00 13.67 295 VAL A CA 1
ATOM 963 C C . VAL A 1 111 ? 24.385 19.691 12.967 1.00 12.66 295 VAL A C 1
ATOM 964 O O . VAL A 1 111 ? 25.596 19.789 13.265 1.00 13.00 295 VAL A O 1
ATOM 968 N N . THR A 1 112 ? 23.387 20.066 13.754 1.00 12.86 296 THR A N 1
ATOM 969 C CA . THR A 1 112 ? 23.668 20.607 15.105 1.00 12.85 296 THR A CA 1
ATOM 970 C C . THR A 1 112 ? 23.389 19.541 16.163 1.00 12.92 296 THR A C 1
ATOM 971 O O . THR A 1 112 ? 22.506 18.683 15.969 1.00 13.64 296 THR A O 1
ATOM 975 N N . ARG A 1 113 ? 24.080 19.659 17.290 1.00 13.46 297 ARG A N 1
ATOM 976 C CA . ARG A 1 113 ? 23.929 18.710 18.417 1.00 13.14 297 ARG A CA 1
ATOM 977 C C . ARG A 1 113 ? 22.478 18.709 18.915 1.00 14.08 297 ARG A C 1
ATOM 978 O O . ARG A 1 113 ? 21.917 17.620 19.117 1.00 14.47 297 ARG A O 1
ATOM 986 N N . ARG A 1 114 ? 21.882 19.888 19.091 1.00 15.37 298 ARG A N 1
ATOM 987 C CA . ARG A 1 114 ? 20.501 19.924 19.639 1.00 16.93 298 ARG A CA 1
ATOM 988 C C . ARG A 1 114 ? 19.547 19.164 18.707 1.00 16.57 298 ARG A C 1
ATOM 989 O O . ARG A 1 114 ? 18.697 18.419 19.203 1.00 16.74 298 ARG A O 1
ATOM 997 N N . ASP A 1 115 ? 19.676 19.344 17.393 1.00 15.36 299 ASP A N 1
ATOM 998 C CA . ASP A 1 115 ? 18.734 18.638 16.492 1.00 15.88 299 ASP A CA 1
ATOM 999 C C . ASP A 1 115 ? 18.970 17.130 16.560 1.00 15.64 299 ASP A C 1
ATOM 1000 O O . ASP A 1 115 ? 17.994 16.377 16.563 1.00 17.13 299 ASP A O 1
ATOM 1005 N N . VAL A 1 116 ? 20.226 16.706 16.626 1.00 14.97 300 VAL A N 1
ATOM 1006 C CA . VAL A 1 116 ? 20.536 15.253 16.656 1.00 16.44 300 VAL A CA 1
ATOM 1007 C C . VAL A 1 116 ? 20.014 14.643 17.954 1.00 17.47 300 VAL A C 1
ATOM 1008 O O . VAL A 1 116 ? 19.396 13.584 17.941 1.00 19.95 300 VAL A O 1
ATOM 1020 N N . GLU A 1 118 ? 17.615 15.786 19.972 1.00 21.38 302 GLU A N 1
ATOM 1021 C CA . GLU A 1 118 ? 16.170 15.884 20.110 1.00 24.67 302 GLU A CA 1
ATOM 1022 C C . GLU A 1 118 ? 15.499 14.856 19.193 1.00 26.48 302 GLU A C 1
ATOM 1023 O O . GLU A 1 118 ? 14.408 14.386 19.559 1.00 29.52 302 GLU A O 1
ATOM 1029 N N . LYS A 1 119 ? 16.130 14.513 18.061 1.00 27.98 303 LYS A N 1
ATOM 1030 C CA . LYS A 1 119 ? 15.577 13.509 17.106 1.00 30.66 303 LYS A CA 1
ATOM 1031 C C . LYS A 1 119 ? 16.449 12.247 17.118 1.00 29.95 303 LYS A C 1
ATOM 1032 O O . LYS A 1 119 ? 15.870 11.139 17.150 1.00 35.88 303 LYS A O 1
#

Secondary structure (DSSP, 8-state):
---BHHHH-EEHHHH--EETTSBHHHHHHHHHHHS---EEEE-TT-BEEEEE---STTS-TTSBGGG-------B-TT-BHHHHHH--TT----EEE-TT-BEEEE--TTT---

Foldseek 3Di:
DPDFCLVAFDFCVLQHAEEQQQFLLVLVVCCVVRVDAKHFYAYPVQAGAAIGHVQRPPPDRGHGNNVGGGADAEAERGHDLVVVLVVVVVPDLYFYADPVRHGGGGHGNVRNCD

Sequence (114 aa):
DILTVEKLLYRRPSSHEYGFLRETDTVKDYLDLVRKKNRRSSRFPVINQHQVVVGVVTRDAGDKSSPSSTTIDKVSSRSLLFLVGLSTNIANVSSQQRIAEDFEEVPVVRSNQTLLGVVTRRDVEK

Organism: Streptococcus pneumoniae (strain ATCC BAA-255 / R6) (NCBI:txid171101)

InterPro domains:
  IPR000644 CBS domain [PF00571] (201-240)
  IPR000644 CBS domain [PF00571] (252-304)
  IPR000644 CBS domain [PS51371] (195-252)
  IPR000644 CBS domain [PS51371] (254-310)
  IPR000644 CBS domain [SM00116] (198-246)
  IPR000644 CBS domain [SM00116] (257-305)
  IPR006683 Thioesterase domain [PF03061] (348-413)
  IPR010766 DRTGG [PF07085] (74-175)
  IPR028979 HPr(Ser) kinase/phosphorylase-like, N-terminal domain superfamily [G3DSA:3.40.1390.20] (64-176)
  IPR028979 HPr(Ser) kinase/phosphorylase-like, N-terminal domain superfamily [SSF75138] (70-182)
  IPR029069 HotDog domain superfamily [SSF54637] (314-423)
  IPR036388 Winged helix-like DNA-binding domain superfamily [G3DSA:1.10.10.10] (3-59)
  IPR036390 Winged helix DNA-binding domain superfamily [SSF46785] (12-58)
  IPR046342 CBS domain superfamily [G3DSA:3.10.580.10] (196-308)
  IPR046342 CBS domain superfamily [SSF54631] (187-306)
  IPR051257 Diverse Function CBS-Domain-Containing Protein [PTHR43080] (155-306)
  IPR061329 CBS-HotDog domain-containing transcription factor SpxR [NF038279] (1-425)

Solvent-accessible surface area: 6968 Å² total

B-factor: mean 18.54, std 6.73, range [10.16, 59.17]

Radius of gyration: 13.9 Å; Cα contacts (8 Å, |Δi|>4): 225; chains: 1; bounding box: 29×39×27 Å